Protein AF-A0A1I1JCA4-F1 (afdb_monomer_lite)

Foldseek 3Di:
DDPVVCLLCVLVVVLVVLLVVLVVVLVVDDDPLLNVLSVVSNVVSVVLVVLLVVLVCLCPVQVVVCVVVVHPCSNVSCVPSVVVNVVSVCCCVPQVVQQSVCSSVVNVVSNPD

Structure (mmCIF, N/CA/C/O backbone):
data_AF-A0A1I1JCA4-F1
#
_entry.id   AF-A0A1I1JCA4-F1
#
loop_
_atom_site.group_PDB
_atom_site.id
_atom_site.type_symbol
_atom_site.label_atom_id
_atom_site.label_alt_id
_atom_site.label_comp_id
_atom_site.label_asym_id
_atom_site.label_entity_id
_atom_site.label_seq_id
_atom_site.pdbx_PDB_ins_code
_atom_site.Cartn_x
_atom_site.Cartn_y
_atom_site.Cartn_z
_atom_site.occupancy
_atom_site.B_iso_or_equiv
_atom_site.auth_seq_id
_atom_site.auth_comp_id
_atom_site.auth_asym_id
_atom_site.auth_atom_id
_atom_site.pdbx_PDB_model_num
ATOM 1 N N . MET A 1 1 ? -5.976 13.924 -14.337 1.00 60.19 1 MET A N 1
ATOM 2 C CA . MET A 1 1 ? -4.783 13.076 -14.107 1.00 60.19 1 MET A CA 1
ATOM 3 C C . MET A 1 1 ? -4.969 11.794 -14.902 1.00 60.19 1 MET A C 1
ATOM 5 O O . MET A 1 1 ? -6.074 11.270 -14.886 1.00 60.19 1 MET A O 1
ATOM 9 N N . ASN A 1 2 ? -3.960 11.328 -15.641 1.00 85.88 2 ASN A N 1
ATOM 10 C CA . ASN A 1 2 ? -4.100 10.136 -16.488 1.00 85.88 2 ASN A CA 1
ATOM 11 C C . ASN A 1 2 ? -4.385 8.886 -15.643 1.00 85.88 2 ASN A C 1
ATOM 13 O O . ASN A 1 2 ? -3.747 8.690 -14.608 1.00 85.88 2 ASN A O 1
ATOM 17 N N . ALA A 1 3 ? -5.294 8.023 -16.113 1.00 84.25 3 ALA A N 1
ATOM 18 C CA . ALA A 1 3 ? -5.688 6.788 -15.423 1.00 84.25 3 ALA A CA 1
ATOM 19 C C . ALA A 1 3 ? -4.487 5.880 -15.100 1.00 84.25 3 ALA A C 1
ATOM 21 O O . ALA A 1 3 ? -4.436 5.256 -14.043 1.00 84.25 3 ALA A O 1
ATOM 22 N N . PHE A 1 4 ? -3.476 5.880 -15.974 1.00 81.50 4 PHE A N 1
ATOM 23 C CA . PHE A 1 4 ? -2.215 5.171 -15.763 1.00 81.50 4 PHE A CA 1
ATOM 24 C C . PHE A 1 4 ? -1.458 5.684 -14.531 1.00 81.50 4 PHE A C 1
ATOM 26 O O . PHE A 1 4 ? -1.113 4.911 -13.647 1.00 81.50 4 PHE A O 1
ATOM 33 N N . VAL A 1 5 ? -1.267 7.000 -14.420 1.00 84.25 5 VAL A N 1
ATOM 34 C CA . VAL A 1 5 ? -0.580 7.623 -13.276 1.00 84.25 5 VAL A CA 1
ATOM 35 C C . VAL A 1 5 ? -1.381 7.418 -11.989 1.00 84.25 5 VAL A C 1
ATOM 37 O O . VAL A 1 5 ? -0.819 7.099 -10.943 1.00 84.25 5 VAL A O 1
ATOM 40 N N . GLN A 1 6 ? -2.709 7.523 -12.072 1.00 88.12 6 GLN A N 1
ATOM 41 C CA . GLN A 1 6 ? -3.588 7.250 -10.941 1.00 88.12 6 GLN A CA 1
ATOM 42 C C . GLN A 1 6 ? -3.451 5.807 -10.442 1.00 88.12 6 GLN A C 1
ATOM 44 O O . GLN A 1 6 ? -3.456 5.590 -9.233 1.00 88.12 6 GLN A O 1
ATOM 49 N N . TRP A 1 7 ? -3.263 4.831 -11.335 1.00 88.81 7 TRP A N 1
ATOM 50 C CA . TRP A 1 7 ? -3.093 3.432 -10.946 1.00 88.81 7 TRP A CA 1
ATOM 51 C C . TRP A 1 7 ? -1.868 3.208 -10.046 1.00 88.81 7 TRP A C 1
ATOM 53 O O . TRP A 1 7 ? -1.975 2.433 -9.090 1.00 88.81 7 TRP A O 1
ATOM 63 N N . PHE A 1 8 ? -0.759 3.910 -10.314 1.00 86.25 8 PHE A N 1
ATOM 64 C CA . PHE A 1 8 ? 0.469 3.855 -9.511 1.00 86.25 8 PHE A CA 1
ATOM 65 C C . PHE A 1 8 ? 0.367 4.627 -8.197 1.00 86.25 8 PHE A C 1
ATOM 67 O O . PHE A 1 8 ? 0.941 4.200 -7.202 1.00 86.25 8 PHE A O 1
ATOM 74 N N . ILE A 1 9 ? -0.349 5.752 -8.182 1.00 89.44 9 ILE A N 1
ATOM 75 C CA . ILE A 1 9 ? -0.461 6.624 -7.003 1.00 89.44 9 ILE A CA 1
ATOM 76 C C . ILE A 1 9 ? -1.512 6.110 -6.009 1.00 89.44 9 ILE A C 1
ATOM 78 O O . ILE A 1 9 ? -1.336 6.256 -4.798 1.00 89.44 9 ILE A O 1
ATOM 82 N N . GLU A 1 10 ? -2.590 5.491 -6.498 1.00 92.06 10 GLU A N 1
ATOM 83 C CA . GLU A 1 10 ? -3.715 5.012 -5.683 1.00 92.06 10 GLU A CA 1
ATOM 84 C C . GLU A 1 10 ? -3.258 4.213 -4.444 1.00 92.06 10 GLU A C 1
ATOM 86 O O . GLU A 1 10 ? -3.626 4.624 -3.342 1.00 92.06 10 GLU A O 1
ATOM 91 N N . PRO A 1 11 ? -2.390 3.181 -4.546 1.00 90.50 11 PRO A N 1
ATOM 92 C CA . PRO A 1 11 ? -1.936 2.395 -3.393 1.00 90.50 11 PRO A CA 1
ATOM 93 C C . PRO A 1 11 ? -1.319 3.239 -2.274 1.00 90.50 11 PRO A C 1
ATOM 95 O O . PRO A 1 11 ? -1.598 3.004 -1.099 1.00 90.50 11 PRO A O 1
ATOM 98 N N . TYR A 1 12 ? -0.535 4.257 -2.633 1.00 92.31 12 TYR A N 1
ATOM 99 C CA . TYR A 1 12 ? 0.091 5.169 -1.677 1.00 92.31 12 TYR A CA 1
ATOM 100 C C . TYR A 1 12 ? -0.937 6.055 -0.996 1.00 92.31 12 TYR A C 1
ATOM 102 O O . T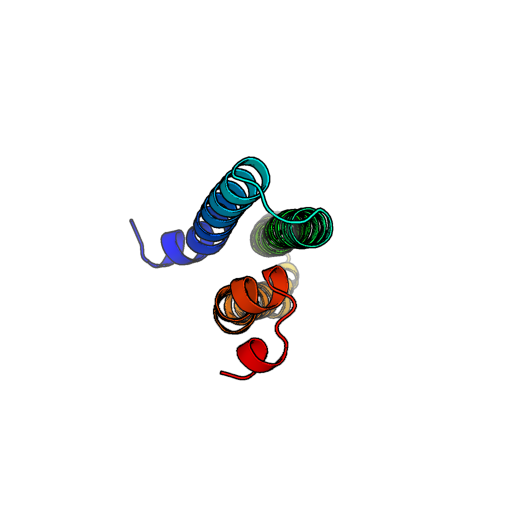YR A 1 12 ? -0.936 6.181 0.226 1.00 92.31 12 TYR A O 1
ATOM 110 N N . THR A 1 13 ? -1.831 6.658 -1.780 1.00 92.69 13 THR A N 1
ATOM 111 C CA . THR A 1 13 ? -2.867 7.541 -1.235 1.00 92.69 13 THR A CA 1
ATOM 112 C C . THR A 1 13 ? -3.825 6.786 -0.322 1.00 92.69 13 THR A C 1
ATOM 114 O O . THR A 1 13 ? -4.102 7.260 0.778 1.00 92.69 13 THR A O 1
ATOM 117 N N . THR A 1 14 ? -4.257 5.585 -0.720 1.00 92.75 14 THR A N 1
ATOM 118 C CA . THR A 1 14 ? -5.150 4.741 0.075 1.00 92.75 14 THR A CA 1
ATOM 119 C C . THR A 1 14 ? -4.478 4.294 1.370 1.00 92.75 14 THR A C 1
ATOM 121 O O . THR A 1 14 ? -5.055 4.471 2.441 1.00 92.75 14 THR A O 1
ATOM 124 N N . ALA A 1 15 ? -3.249 3.775 1.313 1.00 92.75 15 ALA A N 1
ATOM 125 C CA . ALA A 1 15 ? -2.536 3.342 2.514 1.00 92.75 15 ALA A CA 1
ATOM 126 C C . ALA A 1 15 ? -2.198 4.518 3.447 1.00 92.75 15 ALA A C 1
ATOM 128 O O . ALA A 1 15 ? -2.330 4.402 4.664 1.00 92.75 15 ALA A O 1
ATOM 129 N N . ALA A 1 16 ? -1.848 5.688 2.905 1.00 92.56 16 ALA A N 1
ATOM 130 C CA . ALA A 1 16 ? -1.625 6.890 3.703 1.00 92.56 16 ALA A CA 1
ATOM 131 C C . ALA A 1 16 ? -2.907 7.386 4.391 1.00 92.56 16 ALA A C 1
ATOM 133 O O . ALA A 1 16 ? -2.873 7.715 5.580 1.00 92.56 16 ALA A O 1
ATOM 134 N N . SER A 1 17 ? -4.041 7.424 3.679 1.00 93.44 17 SER A N 1
ATOM 135 C CA . SER A 1 17 ? -5.331 7.770 4.287 1.00 93.44 17 SER A CA 1
ATOM 136 C C . SER A 1 17 ? -5.728 6.772 5.370 1.00 93.44 17 SER A C 1
ATOM 138 O O . SER A 1 17 ? -6.208 7.169 6.430 1.00 93.44 17 SER A O 1
ATOM 140 N N . GLU A 1 18 ? -5.444 5.492 5.139 1.00 94.12 18 GLU A N 1
ATOM 141 C CA . GLU A 1 18 ? -5.763 4.415 6.062 1.00 94.12 18 GLU A CA 1
ATOM 142 C C . GLU A 1 18 ? -4.948 4.513 7.353 1.00 94.12 18 GLU A C 1
ATOM 144 O O . GLU A 1 18 ? -5.500 4.476 8.451 1.00 94.12 18 GLU A O 1
ATOM 149 N N . MET A 1 19 ? -3.639 4.740 7.246 1.00 93.94 19 MET A N 1
ATOM 150 C CA . MET A 1 19 ? -2.786 4.958 8.414 1.00 93.94 19 MET A CA 1
ATOM 151 C C . MET A 1 19 ? -3.228 6.173 9.233 1.00 93.94 19 MET A C 1
ATOM 153 O O . MET A 1 19 ? -3.202 6.111 10.461 1.00 93.94 19 MET A O 1
ATOM 157 N N . ARG A 1 20 ? -3.665 7.265 8.588 1.00 94.06 20 ARG A N 1
ATOM 158 C CA . ARG A 1 20 ? -4.205 8.442 9.294 1.00 94.06 20 ARG A CA 1
ATOM 159 C C . ARG A 1 20 ? -5.494 8.108 10.039 1.00 94.06 20 ARG A C 1
ATOM 161 O O . ARG A 1 20 ? -5.635 8.493 11.199 1.00 94.06 20 ARG A O 1
ATOM 168 N N . LEU A 1 21 ? -6.401 7.368 9.402 1.00 93.94 21 LEU A N 1
ATOM 169 C CA . LEU A 1 21 ? -7.651 6.914 10.010 1.00 93.94 21 LEU A CA 1
ATOM 170 C C . LEU A 1 21 ? -7.380 6.012 11.222 1.00 93.94 21 LEU A C 1
ATOM 172 O O . LEU A 1 21 ? -7.921 6.244 12.303 1.00 93.94 21 LEU A O 1
ATOM 176 N N . LEU A 1 22 ? -6.489 5.033 11.074 1.00 93.56 22 LEU A N 1
ATOM 177 C CA . LEU A 1 22 ? -6.079 4.127 12.146 1.00 93.56 22 LEU A CA 1
ATOM 178 C C . LEU A 1 22 ? -5.374 4.858 13.291 1.00 93.56 22 LEU A C 1
ATOM 180 O O . LEU A 1 22 ? -5.673 4.608 14.456 1.00 93.56 22 LEU A O 1
ATOM 184 N N . ALA A 1 23 ? -4.480 5.801 12.987 1.00 92.50 23 ALA A N 1
ATOM 185 C CA . ALA A 1 23 ? -3.820 6.620 13.999 1.00 92.50 23 ALA A CA 1
ATOM 186 C C . ALA A 1 23 ? -4.824 7.484 14.777 1.00 92.50 23 ALA A C 1
ATOM 188 O O . ALA A 1 23 ? -4.700 7.617 15.996 1.00 92.50 23 ALA A O 1
ATOM 189 N N . GLY A 1 24 ? -5.838 8.025 14.092 1.00 92.19 24 GLY A N 1
ATOM 190 C CA . GLY A 1 24 ? -6.964 8.714 14.719 1.00 92.19 24 GLY A CA 1
ATOM 191 C C . GLY A 1 24 ? -7.730 7.799 15.674 1.00 92.19 24 GLY A C 1
ATOM 192 O O . GLY A 1 24 ? -7.880 8.135 16.847 1.00 92.19 24 GLY A O 1
ATOM 193 N N . ARG A 1 25 ? -8.116 6.600 15.218 1.00 88.81 25 ARG A N 1
ATOM 194 C CA . ARG A 1 25 ? -8.812 5.604 16.052 1.00 88.81 25 ARG A CA 1
ATOM 195 C C . ARG A 1 25 ? -7.991 5.172 17.266 1.00 88.81 25 ARG A C 1
ATOM 197 O O . ARG A 1 25 ? -8.524 5.119 18.365 1.00 88.81 25 ARG A O 1
ATOM 204 N N . LYS A 1 26 ? -6.679 4.964 17.109 1.00 89.56 26 LYS A N 1
ATOM 205 C CA . LYS A 1 26 ? -5.777 4.625 18.225 1.00 89.56 26 LYS A CA 1
ATOM 206 C C . LYS A 1 26 ? -5.798 5.684 19.336 1.00 89.56 26 LYS A C 1
ATOM 208 O O . LYS A 1 26 ? -5.639 5.345 20.506 1.00 89.56 26 LYS A O 1
ATOM 213 N N . ARG A 1 27 ? -5.963 6.962 18.969 1.00 87.69 27 ARG A N 1
ATOM 214 C CA . ARG A 1 27 ? -6.018 8.102 19.901 1.00 87.69 27 ARG A CA 1
ATOM 215 C C . ARG A 1 27 ? -7.400 8.310 20.524 1.00 87.69 27 ARG A C 1
ATOM 217 O O . ARG A 1 27 ? -7.467 8.831 21.628 1.00 87.69 27 ARG A O 1
ATOM 224 N N . GLN A 1 28 ? -8.474 7.916 19.838 1.00 84.50 28 GLN A N 1
ATOM 225 C CA . GLN A 1 28 ? -9.862 8.120 20.281 1.00 84.50 28 GLN A CA 1
ATOM 226 C C . GLN A 1 28 ? -10.303 7.193 21.429 1.00 84.50 28 GLN A C 1
ATOM 228 O O . GLN A 1 28 ? -11.372 7.407 21.992 1.00 84.50 28 GLN A O 1
ATOM 233 N N . GLY A 1 29 ? -9.481 6.215 21.818 1.00 70.25 29 GLY A N 1
ATOM 234 C CA . GLY A 1 29 ? -9.785 5.277 22.902 1.00 70.25 29 GLY A CA 1
ATOM 235 C C . GLY A 1 29 ? -10.150 3.883 22.388 1.00 70.25 29 GLY A C 1
ATOM 236 O O . GLY A 1 29 ? -10.196 3.649 21.185 1.00 70.25 29 GLY A O 1
ATOM 237 N N . GLY A 1 30 ? -10.323 2.941 23.313 1.00 80.44 30 GLY A N 1
ATOM 238 C CA . GLY A 1 30 ? -10.479 1.509 23.040 1.00 80.44 30 GLY A CA 1
ATOM 239 C C . GLY A 1 30 ? -9.690 0.673 24.043 1.00 80.44 30 GLY A C 1
ATOM 240 O O . GLY A 1 30 ? -8.903 1.224 24.828 1.00 80.44 30 GLY A O 1
ATOM 241 N N . THR A 1 31 ? -9.892 -0.641 24.020 1.00 86.50 31 THR A N 1
ATOM 242 C CA . THR A 1 31 ? -9.108 -1.561 24.855 1.00 86.50 31 THR A CA 1
ATOM 243 C C . THR A 1 31 ? -7.640 -1.562 24.416 1.00 86.50 31 THR A C 1
ATOM 245 O O . THR A 1 31 ? -7.300 -1.188 23.286 1.00 86.50 31 THR A O 1
ATOM 248 N N . ASP A 1 32 ? -6.732 -1.975 25.299 1.00 87.25 32 ASP A N 1
ATOM 249 C CA . ASP A 1 32 ? -5.310 -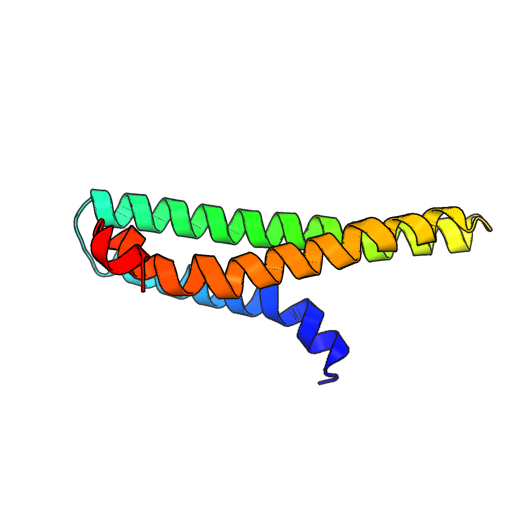2.062 24.942 1.00 87.25 32 ASP A CA 1
ATOM 250 C C . ASP A 1 32 ? -5.066 -3.072 23.807 1.00 87.25 32 ASP A C 1
ATOM 252 O O . ASP A 1 32 ? -4.222 -2.837 22.938 1.00 87.25 32 ASP A O 1
ATOM 256 N N . GLU A 1 33 ? -5.888 -4.123 23.730 1.00 89.06 33 GLU A N 1
ATOM 257 C CA . GLU A 1 33 ? -5.893 -5.083 22.623 1.00 89.06 33 GLU A CA 1
ATOM 258 C C . GLU A 1 33 ? -6.279 -4.432 21.287 1.00 89.06 33 GLU A C 1
ATOM 260 O O . GLU A 1 33 ? -5.588 -4.619 20.282 1.00 89.06 33 GLU A O 1
ATOM 265 N N . GLU A 1 34 ? -7.341 -3.620 21.254 1.00 89.44 34 GLU A N 1
ATOM 266 C CA . GLU A 1 34 ? -7.751 -2.893 20.046 1.00 89.44 34 GLU A CA 1
ATOM 267 C C . GLU A 1 34 ? -6.645 -1.944 19.574 1.00 89.44 34 GLU A C 1
ATOM 269 O O . GLU A 1 34 ? -6.308 -1.908 18.387 1.00 89.44 34 GLU A O 1
ATOM 274 N N . LYS A 1 35 ? -6.010 -1.215 20.500 1.00 89.38 35 LYS A N 1
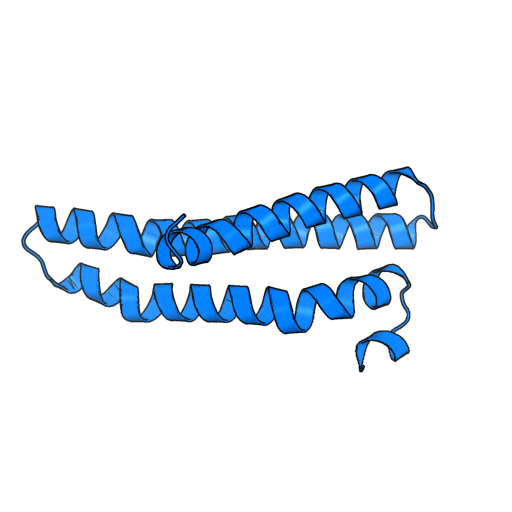ATOM 275 C CA . LYS A 1 35 ? -4.886 -0.319 20.183 1.00 89.38 35 LYS A CA 1
ATOM 276 C C . LYS A 1 35 ? -3.679 -1.077 19.637 1.00 89.38 35 LYS A C 1
ATOM 278 O O . LYS A 1 35 ? -3.001 -0.564 18.738 1.00 89.38 35 LYS A O 1
ATOM 283 N N . GLN A 1 36 ? -3.399 -2.273 20.155 1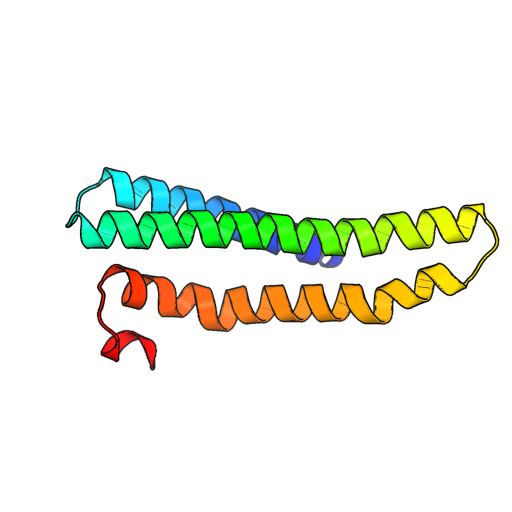.00 91.44 36 GLN A N 1
ATOM 284 C CA . GLN A 1 36 ? -2.324 -3.130 19.661 1.00 91.44 36 GLN A CA 1
ATOM 285 C C . GLN A 1 36 ? -2.621 -3.621 18.239 1.00 91.44 36 GLN A C 1
ATOM 287 O O . GLN A 1 36 ? -1.767 -3.488 17.359 1.00 91.44 36 GLN A O 1
ATOM 292 N N . ARG A 1 37 ? -3.844 -4.100 17.977 1.00 92.00 37 ARG A N 1
ATOM 293 C CA . ARG A 1 37 ? -4.286 -4.536 16.640 1.00 92.00 37 ARG A CA 1
ATOM 294 C C . ARG A 1 37 ? -4.279 -3.393 15.628 1.00 92.00 37 ARG A C 1
ATOM 296 O O . ARG A 1 37 ? -3.805 -3.563 14.508 1.00 92.00 37 ARG A O 1
ATOM 303 N N . ILE A 1 38 ? -4.710 -2.197 16.028 1.00 93.00 38 ILE A N 1
ATOM 304 C CA . ILE A 1 38 ? -4.581 -0.985 15.207 1.00 93.00 38 ILE A CA 1
ATOM 305 C C . ILE A 1 38 ? -3.106 -0.701 14.886 1.00 93.00 38 ILE A C 1
ATOM 307 O O . ILE A 1 38 ? -2.776 -0.379 13.746 1.00 93.00 38 ILE A O 1
ATOM 311 N N . GLY A 1 39 ? -2.204 -0.857 15.861 1.00 92.50 39 GLY A N 1
ATOM 312 C CA . GLY A 1 39 ? -0.760 -0.744 15.643 1.00 92.50 39 GLY A CA 1
ATOM 313 C C . GLY A 1 39 ? -0.243 -1.717 14.581 1.00 92.50 39 GLY A C 1
ATOM 314 O O . GLY A 1 39 ? 0.450 -1.295 13.659 1.00 92.50 39 GLY A O 1
ATOM 315 N N . GLN A 1 40 ? -0.648 -2.987 14.656 1.00 94.12 40 GLN A N 1
ATOM 316 C CA . GLN A 1 40 ? -0.295 -4.005 13.661 1.00 94.12 40 GLN A CA 1
ATOM 317 C C . GLN A 1 40 ? -0.790 -3.631 12.257 1.00 94.12 40 GLN A C 1
ATOM 319 O O . GLN A 1 40 ? -0.047 -3.771 11.288 1.00 94.12 40 GLN A O 1
ATOM 324 N N . LEU A 1 41 ? -2.010 -3.096 12.138 1.00 94.25 41 LEU A N 1
ATOM 325 C CA . LEU A 1 41 ? -2.558 -2.637 10.859 1.00 94.25 41 LEU A CA 1
ATOM 326 C C . LEU A 1 41 ? -1.795 -1.431 10.291 1.00 94.25 41 LEU A C 1
ATOM 328 O O . LEU A 1 41 ? -1.595 -1.358 9.081 1.00 94.25 41 LEU A O 1
ATOM 332 N N . ILE A 1 42 ? -1.340 -0.497 11.132 1.00 93.81 42 ILE A N 1
ATOM 333 C CA . ILE A 1 42 ? -0.490 0.625 10.696 1.00 93.81 42 ILE A CA 1
ATOM 334 C C . ILE A 1 42 ? 0.846 0.097 10.163 1.00 93.81 42 ILE A C 1
ATOM 336 O O . ILE A 1 42 ? 1.258 0.480 9.068 1.00 93.81 42 ILE A O 1
ATOM 340 N N . THR A 1 43 ? 1.496 -0.816 10.889 1.00 94.56 43 THR A N 1
ATOM 341 C CA . THR A 1 43 ? 2.743 -1.451 10.439 1.00 94.56 43 THR A CA 1
ATOM 342 C C . THR A 1 43 ? 2.542 -2.222 9.134 1.00 94.56 43 THR A C 1
ATOM 344 O O . THR A 1 43 ? 3.372 -2.122 8.234 1.00 94.56 43 THR A O 1
ATOM 347 N N . PHE A 1 44 ? 1.421 -2.934 8.987 1.00 94.69 44 PHE A N 1
ATOM 348 C CA . PHE A 1 44 ? 1.067 -3.627 7.749 1.00 94.69 44 PHE A CA 1
ATOM 349 C C . PHE A 1 44 ? 0.914 -2.661 6.566 1.00 94.69 44 PHE A C 1
ATOM 351 O O . PHE A 1 44 ? 1.477 -2.908 5.503 1.00 94.69 44 PHE A O 1
ATOM 358 N N . ASN A 1 45 ? 0.213 -1.535 6.745 1.00 94.69 45 ASN A N 1
ATOM 359 C CA . ASN A 1 45 ? 0.081 -0.511 5.701 1.00 94.69 45 ASN A CA 1
ATOM 360 C C . ASN A 1 45 ? 1.430 0.082 5.290 1.00 94.69 45 ASN A C 1
ATOM 362 O O . ASN A 1 45 ? 1.675 0.305 4.105 1.00 94.69 45 ASN A O 1
ATOM 366 N N . LEU A 1 46 ? 2.321 0.313 6.257 1.00 94.19 46 LEU A N 1
ATOM 367 C CA . LEU A 1 46 ? 3.668 0.791 5.974 1.00 94.19 46 LEU A CA 1
ATOM 368 C C . LEU A 1 46 ? 4.467 -0.246 5.173 1.00 94.19 46 LEU A C 1
ATOM 370 O O . LEU A 1 46 ? 5.074 0.094 4.159 1.00 94.19 46 LEU A O 1
ATOM 374 N N . ALA A 1 47 ? 4.418 -1.516 5.582 1.00 94.19 47 ALA A N 1
ATOM 375 C CA . ALA A 1 47 ? 5.059 -2.612 4.862 1.00 94.19 47 ALA A CA 1
ATOM 376 C C . ALA A 1 47 ? 4.505 -2.762 3.436 1.00 94.19 47 ALA A C 1
ATOM 378 O O . ALA A 1 47 ? 5.274 -2.970 2.501 1.00 94.19 47 ALA A O 1
ATOM 379 N N . PHE A 1 48 ? 3.193 -2.592 3.249 1.00 94.50 48 PHE A N 1
ATOM 380 C CA . PHE A 1 48 ? 2.557 -2.593 1.933 1.00 94.50 48 PHE A CA 1
ATOM 381 C C . PHE A 1 48 ? 3.101 -1.479 1.030 1.00 94.50 48 PHE A C 1
ATOM 383 O O . PHE A 1 48 ? 3.469 -1.752 -0.111 1.00 94.50 48 PHE A O 1
ATOM 390 N N . ILE A 1 49 ? 3.216 -0.247 1.541 1.00 94.56 49 ILE A N 1
ATOM 391 C CA . ILE A 1 49 ? 3.805 0.875 0.793 1.00 94.56 49 ILE A CA 1
ATOM 392 C C . ILE A 1 49 ? 5.253 0.567 0.402 1.00 94.56 49 ILE A C 1
ATOM 394 O O . ILE A 1 49 ? 5.634 0.782 -0.748 1.00 94.56 49 ILE A O 1
ATOM 398 N N . ILE A 1 50 ? 6.060 0.061 1.339 1.00 94.25 50 ILE A N 1
ATOM 399 C CA . ILE A 1 50 ? 7.465 -0.287 1.087 1.00 94.25 50 ILE A CA 1
ATOM 400 C C . IL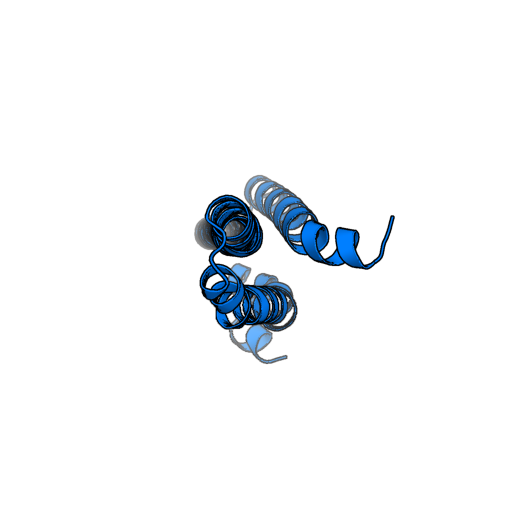E A 1 50 ? 7.558 -1.360 0.001 1.00 94.25 50 ILE A C 1
ATOM 402 O O . ILE A 1 50 ? 8.270 -1.174 -0.983 1.00 94.25 50 ILE A O 1
ATOM 406 N N . LEU A 1 51 ? 6.794 -2.445 0.134 1.00 93.19 51 LEU A N 1
ATOM 407 C CA . LEU A 1 51 ? 6.765 -3.537 -0.833 1.00 93.19 51 LEU A CA 1
ATOM 408 C C . LEU A 1 51 ? 6.356 -3.043 -2.225 1.00 93.19 51 LEU A C 1
ATOM 410 O O . LEU A 1 51 ? 7.024 -3.345 -3.212 1.00 93.19 51 LEU A O 1
ATOM 414 N N . PHE A 1 52 ? 5.288 -2.246 -2.302 1.00 93.12 52 PHE A N 1
ATOM 415 C CA . PHE A 1 52 ? 4.825 -1.671 -3.561 1.00 93.12 52 PHE A CA 1
ATOM 416 C C . PHE A 1 52 ? 5.891 -0.757 -4.184 1.00 93.12 52 PHE A C 1
ATOM 418 O O . PHE A 1 52 ? 6.123 -0.814 -5.388 1.00 93.12 52 PHE A O 1
ATOM 425 N N . SER A 1 53 ? 6.604 0.016 -3.361 1.00 93.12 53 SER A N 1
ATOM 426 C CA . SER A 1 53 ? 7.691 0.900 -3.803 1.00 93.12 53 SER A CA 1
ATOM 427 C C . SER A 1 53 ? 8.896 0.141 -4.328 1.00 93.12 53 SER A C 1
ATOM 429 O O . SER A 1 53 ? 9.483 0.566 -5.315 1.00 93.12 53 SER A O 1
ATOM 431 N N . ILE A 1 54 ? 9.247 -0.989 -3.711 1.00 94.06 54 ILE A N 1
ATOM 432 C CA . ILE A 1 54 ? 10.328 -1.856 -4.187 1.00 94.06 54 ILE A CA 1
ATOM 433 C C . ILE A 1 54 ? 9.987 -2.400 -5.574 1.00 94.06 54 ILE A C 1
ATOM 435 O O . ILE A 1 54 ? 10.813 -2.310 -6.480 1.00 94.06 54 ILE A O 1
ATOM 439 N N . PHE A 1 55 ? 8.770 -2.914 -5.775 1.00 93.38 55 PHE A N 1
ATOM 440 C CA . PHE A 1 55 ? 8.365 -3.415 -7.090 1.00 93.38 55 PHE A CA 1
ATOM 441 C C . PHE A 1 55 ? 8.249 -2.306 -8.134 1.00 93.38 55 PHE A C 1
ATOM 443 O O . PHE A 1 55 ? 8.655 -2.514 -9.275 1.00 93.38 55 PHE A O 1
ATOM 450 N N . LEU A 1 56 ? 7.758 -1.127 -7.751 1.00 92.19 56 LEU A N 1
ATOM 451 C CA . LEU A 1 56 ? 7.696 0.031 -8.638 1.00 92.19 56 LEU A CA 1
ATOM 452 C C . LEU A 1 56 ? 9.096 0.503 -9.048 1.00 92.19 56 LEU A C 1
ATOM 454 O O . LEU A 1 56 ? 9.364 0.703 -10.229 1.00 92.19 56 LEU A O 1
ATOM 458 N N . ALA A 1 57 ? 10.005 0.635 -8.083 1.00 91.62 57 ALA A N 1
ATOM 459 C CA . ALA A 1 57 ? 11.393 0.989 -8.335 1.00 91.62 57 ALA A CA 1
ATOM 460 C C . ALA A 1 57 ? 12.075 -0.063 -9.216 1.00 91.62 57 ALA A C 1
ATOM 462 O O . ALA A 1 57 ? 12.737 0.301 -10.182 1.00 91.62 57 ALA A O 1
ATOM 463 N N . ALA A 1 58 ? 11.855 -1.356 -8.962 1.00 90.81 58 ALA A N 1
ATOM 464 C CA . ALA A 1 58 ? 12.365 -2.425 -9.815 1.00 90.81 58 ALA A CA 1
ATOM 465 C C . ALA A 1 58 ? 11.812 -2.335 -11.247 1.00 90.81 58 ALA A C 1
ATOM 467 O O . ALA A 1 58 ? 12.568 -2.491 -12.203 1.00 90.81 58 ALA A O 1
ATOM 468 N N . ALA A 1 59 ? 10.524 -2.016 -11.405 1.00 90.38 59 ALA A N 1
ATOM 469 C CA . ALA A 1 59 ? 9.885 -1.844 -12.706 1.00 90.38 59 ALA A CA 1
ATOM 470 C C . ALA A 1 59 ? 10.400 -0.622 -13.489 1.00 90.38 59 ALA A C 1
ATOM 472 O O . ALA A 1 59 ? 10.211 -0.575 -14.700 1.00 90.38 59 ALA A O 1
ATOM 473 N N . ILE A 1 60 ? 11.043 0.353 -12.839 1.00 90.31 60 ILE A N 1
ATOM 474 C CA . ILE A 1 60 ? 11.578 1.561 -13.489 1.00 90.31 60 ILE A CA 1
ATOM 475 C C . ILE A 1 60 ? 13.099 1.470 -13.663 1.00 90.31 60 ILE A C 1
ATOM 477 O O . ILE A 1 60 ? 13.608 1.646 -14.766 1.00 90.31 60 ILE A O 1
ATOM 481 N N . ILE A 1 61 ? 13.835 1.168 -12.591 1.00 90.69 61 ILE A N 1
ATOM 482 C CA . ILE A 1 61 ? 15.302 1.216 -12.548 1.00 90.69 61 ILE A CA 1
ATOM 483 C C . ILE A 1 61 ? 15.920 0.177 -13.487 1.00 90.69 61 ILE A C 1
ATOM 485 O O . ILE A 1 61 ? 16.804 0.513 -14.272 1.00 90.69 61 ILE A O 1
ATOM 489 N N . TYR A 1 62 ? 15.456 -1.074 -13.444 1.00 86.31 62 TYR A N 1
ATOM 490 C CA . TYR A 1 62 ? 16.054 -2.152 -14.239 1.00 86.31 62 TYR A CA 1
ATOM 491 C C . TYR A 1 62 ? 15.926 -1.935 -15.754 1.00 86.31 62 TYR A C 1
ATOM 493 O O . TYR A 1 62 ? 16.942 -2.067 -16.444 1.00 86.31 62 TYR A O 1
ATOM 501 N N . PRO A 1 63 ? 14.752 -1.562 -16.300 1.00 87.69 63 PRO A N 1
ATOM 502 C CA . PRO A 1 63 ? 14.633 -1.225 -17.717 1.00 87.69 63 PRO A CA 1
ATOM 503 C C . PRO A 1 63 ? 15.467 -0.010 -18.111 1.00 87.69 63 PRO A C 1
ATOM 505 O O . PRO A 1 63 ? 16.083 -0.031 -19.169 1.00 87.69 63 PRO A O 1
ATOM 508 N N . VAL A 1 64 ? 15.539 1.025 -17.264 1.00 89.12 64 VAL A N 1
ATOM 509 C CA . VAL A 1 64 ? 16.363 2.215 -17.539 1.00 89.12 64 VAL A CA 1
ATOM 510 C C . VAL A 1 64 ? 17.843 1.844 -17.634 1.00 89.12 64 VAL A C 1
ATOM 512 O O . VAL A 1 64 ? 18.495 2.202 -18.610 1.00 89.12 64 VAL A O 1
ATOM 515 N N . ILE A 1 65 ? 18.370 1.075 -16.676 1.00 88.44 65 ILE A N 1
ATOM 516 C CA . ILE A 1 65 ? 19.759 0.588 -16.719 1.00 88.44 65 ILE A CA 1
ATOM 517 C C . ILE A 1 65 ? 19.992 -0.266 -17.968 1.00 88.44 65 ILE A C 1
ATOM 519 O O . ILE A 1 65 ? 21.013 -0.138 -18.637 1.00 88.44 65 ILE A O 1
ATOM 523 N N . SER A 1 66 ? 19.031 -1.119 -18.304 1.00 87.31 66 SER A N 1
ATOM 524 C CA . SER A 1 66 ? 19.139 -2.048 -19.428 1.00 87.31 66 SER A CA 1
ATOM 525 C C . SER A 1 66 ? 19.118 -1.332 -20.779 1.00 87.31 66 SER A C 1
ATOM 527 O O . SER A 1 66 ? 19.914 -1.668 -21.653 1.00 87.31 66 SER A O 1
ATOM 529 N N . LEU A 1 67 ? 18.324 -0.264 -20.908 1.00 87.12 67 LEU A N 1
ATOM 530 C CA . LEU A 1 67 ? 18.377 0.656 -22.045 1.00 87.12 67 LEU A CA 1
ATOM 531 C C . LEU A 1 67 ? 19.757 1.315 -22.181 1.00 87.12 67 LEU A C 1
ATOM 533 O O . LEU A 1 67 ? 20.297 1.355 -23.283 1.00 87.12 67 LEU A O 1
ATOM 537 N N . VAL A 1 68 ? 20.352 1.782 -21.077 1.00 88.69 68 VAL A N 1
ATOM 538 C CA . VAL A 1 68 ? 21.698 2.391 -21.082 1.00 88.69 68 VAL A CA 1
ATOM 539 C C . VAL A 1 68 ? 22.784 1.376 -21.456 1.00 88.69 68 VAL A C 1
ATOM 541 O O . VAL A 1 68 ? 23.716 1.711 -22.180 1.00 88.69 68 VAL A O 1
ATOM 544 N N . MET A 1 69 ? 22.662 0.129 -20.999 1.00 88.12 69 MET A N 1
ATOM 545 C CA . MET A 1 69 ? 23.621 -0.946 -21.282 1.00 88.12 69 MET A CA 1
ATOM 546 C C . MET A 1 69 ? 23.396 -1.642 -22.636 1.00 88.12 69 MET A C 1
ATOM 548 O O . MET A 1 69 ? 24.125 -2.576 -22.962 1.00 88.12 69 MET A O 1
ATOM 552 N N . GLY A 1 70 ? 22.390 -1.232 -23.420 1.00 84.69 70 GLY A N 1
ATOM 553 C CA . GLY A 1 70 ? 22.051 -1.861 -24.703 1.00 84.69 70 GLY A CA 1
ATOM 554 C C . GLY A 1 70 ? 21.551 -3.306 -24.575 1.00 84.69 70 GLY A C 1
ATOM 555 O O . GLY A 1 70 ? 21.615 -4.076 -25.532 1.00 84.69 70 GLY A O 1
ATOM 556 N N . ASN A 1 71 ? 21.071 -3.690 -23.393 1.00 82.31 71 ASN A N 1
ATOM 557 C CA . ASN A 1 71 ? 20.652 -5.046 -23.073 1.00 82.31 71 ASN A CA 1
ATOM 558 C C . ASN A 1 71 ? 19.128 -5.107 -22.900 1.00 82.31 71 ASN A C 1
ATOM 560 O O . ASN A 1 71 ? 18.536 -4.283 -22.216 1.00 82.31 71 ASN A O 1
ATOM 564 N N . TRP A 1 72 ? 18.472 -6.106 -23.487 1.00 80.12 72 TRP A N 1
ATOM 565 C CA . TRP A 1 72 ? 17.016 -6.260 -23.424 1.00 80.12 72 TRP A CA 1
ATOM 566 C C . TRP A 1 72 ? 16.539 -7.075 -22.211 1.00 80.12 72 TRP A C 1
ATOM 568 O O . TRP A 1 72 ? 15.354 -7.047 -21.878 1.00 80.12 72 TRP A O 1
ATOM 578 N N . TYR A 1 73 ? 17.436 -7.768 -21.499 1.00 78.38 73 TYR A N 1
ATOM 579 C CA . TYR A 1 73 ? 17.048 -8.653 -20.393 1.00 78.38 73 TYR A CA 1
ATOM 580 C C . TYR A 1 73 ? 16.392 -7.921 -19.210 1.00 78.38 73 TYR A C 1
ATOM 582 O O . TYR A 1 73 ? 15.583 -8.522 -18.503 1.00 78.38 73 TYR A O 1
ATOM 590 N N . GLY A 1 74 ? 16.644 -6.622 -19.012 1.00 77.00 74 GLY A N 1
ATOM 591 C CA . GLY A 1 74 ? 15.984 -5.860 -17.945 1.00 77.00 74 GLY A CA 1
ATOM 592 C C . GLY A 1 74 ? 14.489 -5.667 -18.123 1.00 77.00 74 GLY A C 1
ATOM 593 O O . GLY A 1 74 ? 13.810 -5.418 -17.135 1.00 77.00 74 GLY A O 1
ATOM 594 N N . PHE A 1 75 ? 13.950 -5.837 -19.333 1.00 83.88 75 PHE A N 1
ATOM 595 C CA . PHE A 1 75 ? 12.501 -5.840 -19.542 1.00 83.88 75 PHE A CA 1
ATOM 596 C C . PHE A 1 75 ? 11.837 -7.099 -18.968 1.00 83.88 75 PHE A C 1
ATOM 598 O O . PHE A 1 75 ? 10.656 -7.069 -18.626 1.00 83.88 75 PHE A O 1
ATOM 605 N N . GLY A 1 76 ? 12.596 -8.184 -18.763 1.00 86.06 76 GLY A N 1
ATOM 606 C CA . GLY A 1 76 ? 12.100 -9.403 -18.120 1.00 86.06 76 GLY A CA 1
ATOM 607 C C . GLY A 1 76 ? 11.583 -9.167 -16.696 1.00 86.06 76 GLY A C 1
ATOM 608 O O . GLY A 1 76 ? 10.666 -9.855 -16.251 1.00 86.06 76 GLY A O 1
ATOM 609 N N . ILE A 1 77 ? 12.078 -8.134 -16.002 1.00 88.12 77 ILE A N 1
ATOM 610 C CA . ILE A 1 77 ? 11.612 -7.779 -14.654 1.00 88.12 77 ILE A CA 1
ATOM 611 C C . ILE A 1 77 ? 10.137 -7.366 -14.629 1.00 88.12 77 ILE A C 1
ATOM 613 O O . ILE A 1 77 ? 9.481 -7.484 -13.591 1.00 88.12 77 ILE A O 1
ATOM 617 N N . TRP A 1 78 ? 9.583 -6.890 -15.748 1.00 91.06 78 TRP A N 1
ATOM 618 C CA . TRP A 1 78 ? 8.177 -6.495 -15.838 1.00 91.06 78 TRP A CA 1
ATOM 619 C C . TRP A 1 78 ? 7.234 -7.681 -15.699 1.00 91.06 78 TRP A C 1
ATOM 621 O O . TRP A 1 78 ? 6.164 -7.532 -15.111 1.00 91.06 78 TRP A O 1
ATOM 631 N N . ILE A 1 79 ? 7.666 -8.866 -16.139 1.00 91.00 79 ILE A N 1
ATOM 632 C CA . ILE A 1 79 ? 6.897 -10.111 -16.025 1.00 91.00 79 ILE A CA 1
ATOM 633 C C . ILE A 1 79 ? 6.662 -10.476 -14.554 1.00 91.00 79 ILE A C 1
ATOM 635 O O . ILE A 1 79 ? 5.669 -11.114 -14.231 1.00 91.00 79 ILE A O 1
ATOM 639 N N . ILE A 1 80 ? 7.537 -10.038 -13.647 1.00 90.88 80 ILE A N 1
ATOM 640 C CA . ILE A 1 80 ? 7.411 -10.311 -12.211 1.00 90.88 80 ILE A CA 1
ATOM 641 C C . ILE A 1 80 ? 6.829 -9.099 -11.480 1.00 90.88 80 ILE A C 1
ATOM 643 O O . ILE A 1 80 ? 5.860 -9.220 -10.733 1.00 90.88 80 ILE A O 1
ATOM 647 N N . SER A 1 81 ? 7.397 -7.913 -11.696 1.00 91.38 81 SER A N 1
ATOM 648 C CA . SER A 1 81 ? 7.049 -6.713 -10.927 1.00 91.38 81 SER A CA 1
ATOM 649 C C . SER A 1 81 ? 5.614 -6.242 -11.171 1.00 91.38 81 SER A C 1
ATOM 651 O O . SER A 1 81 ? 4.919 -5.921 -10.207 1.00 91.38 81 SER A O 1
ATOM 653 N N . ILE A 1 82 ? 5.125 -6.254 -12.418 1.00 91.31 82 ILE A N 1
ATOM 654 C CA . ILE A 1 82 ? 3.763 -5.798 -12.733 1.00 91.31 82 ILE A CA 1
ATOM 655 C C . ILE A 1 82 ? 2.706 -6.735 -12.121 1.00 91.31 82 ILE A C 1
ATOM 657 O O . ILE A 1 82 ? 1.833 -6.229 -11.405 1.00 91.31 82 ILE A O 1
ATOM 661 N N . PRO A 1 83 ? 2.774 -8.073 -12.293 1.00 94.56 83 PRO A N 1
ATOM 662 C CA . PRO A 1 83 ? 1.848 -8.979 -11.615 1.00 94.56 83 PRO A CA 1
ATOM 663 C C . PRO A 1 83 ? 1.919 -8.890 -10.092 1.00 94.56 83 PRO A C 1
ATOM 665 O O . PRO A 1 83 ? 0.875 -8.896 -9.444 1.00 94.56 83 PRO A O 1
ATOM 668 N N . MET A 1 84 ? 3.110 -8.737 -9.505 1.00 93.75 84 MET A N 1
ATOM 669 C CA . MET A 1 84 ? 3.244 -8.590 -8.052 1.00 93.75 84 MET A CA 1
ATOM 670 C C . MET A 1 84 ? 2.590 -7.306 -7.532 1.00 93.75 84 MET A C 1
ATOM 672 O O . MET A 1 84 ? 1.888 -7.349 -6.522 1.00 93.75 84 MET A O 1
ATOM 676 N N . MET A 1 85 ? 2.736 -6.180 -8.238 1.00 93.69 85 MET A N 1
ATOM 677 C CA . MET A 1 85 ? 2.027 -4.938 -7.903 1.00 93.69 85 MET A CA 1
ATOM 678 C C . MET A 1 85 ? 0.506 -5.099 -8.020 1.00 93.69 85 MET A C 1
ATOM 680 O O . MET A 1 85 ? -0.230 -4.667 -7.129 1.00 93.69 85 MET A O 1
ATOM 684 N N . LEU A 1 86 ? 0.023 -5.756 -9.082 1.00 93.94 86 LEU A N 1
ATOM 685 C CA . LEU A 1 86 ? -1.401 -6.059 -9.266 1.00 93.94 86 LEU A CA 1
ATOM 686 C C . LEU A 1 86 ? -1.946 -6.934 -8.134 1.00 93.94 86 LEU A C 1
ATOM 688 O O . LEU A 1 86 ? -2.987 -6.612 -7.556 1.00 93.94 86 LEU A O 1
ATOM 692 N N . LEU A 1 87 ? -1.241 -8.012 -7.790 1.00 94.06 87 LEU A N 1
ATOM 693 C CA . LEU A 1 87 ? -1.612 -8.916 -6.706 1.00 94.06 87 LEU A CA 1
ATOM 694 C C . LEU A 1 87 ? -1.636 -8.187 -5.366 1.00 94.06 87 LEU A C 1
ATOM 696 O O . LEU A 1 87 ? -2.637 -8.265 -4.657 1.00 94.06 87 LEU A O 1
ATOM 700 N N . ALA A 1 88 ? -0.586 -7.428 -5.046 1.00 92.31 88 ALA A N 1
ATOM 701 C CA . ALA A 1 88 ? -0.511 -6.657 -3.811 1.00 92.31 88 ALA A CA 1
ATOM 702 C C . ALA A 1 88 ? -1.701 -5.696 -3.693 1.00 92.31 88 ALA A C 1
ATOM 704 O O . ALA A 1 88 ? -2.409 -5.703 -2.685 1.00 92.31 88 ALA A O 1
ATOM 705 N N . LYS A 1 89 ? -1.983 -4.925 -4.750 1.00 93.56 89 LYS A N 1
ATOM 706 C CA . LYS A 1 89 ? -3.117 -3.993 -4.797 1.00 93.56 89 LYS A CA 1
ATOM 707 C C . LYS A 1 89 ? -4.461 -4.711 -4.648 1.00 93.56 89 LYS A C 1
ATOM 709 O O . LYS A 1 89 ? -5.328 -4.254 -3.905 1.00 93.56 89 LYS A O 1
ATOM 714 N N . THR A 1 90 ? -4.623 -5.851 -5.314 1.00 93.38 90 THR A N 1
ATOM 715 C CA . THR A 1 90 ? -5.855 -6.653 -5.271 1.00 93.38 90 THR A CA 1
ATOM 716 C C . THR A 1 90 ? -6.098 -7.227 -3.881 1.00 93.38 90 THR A C 1
ATOM 718 O O . THR A 1 90 ? -7.196 -7.103 -3.346 1.00 93.38 90 THR A O 1
ATOM 721 N N . VAL A 1 91 ? -5.075 -7.814 -3.258 1.00 92.75 91 VAL A N 1
ATOM 722 C CA . VAL A 1 91 ? -5.163 -8.347 -1.891 1.00 92.75 91 VAL A CA 1
ATOM 723 C C . VAL A 1 91 ? -5.461 -7.226 -0.902 1.00 92.75 91 VAL A C 1
ATOM 725 O O . VAL A 1 91 ? -6.326 -7.380 -0.038 1.00 92.75 91 VAL A O 1
ATOM 728 N N . TYR A 1 92 ? -4.804 -6.078 -1.058 1.00 93.25 92 TYR A N 1
ATOM 729 C CA . TYR A 1 92 ? -5.037 -4.921 -0.208 1.00 93.25 92 TYR A CA 1
ATOM 730 C C . TYR A 1 92 ? -6.500 -4.448 -0.282 1.00 93.25 92 TYR A C 1
ATOM 732 O O . TYR A 1 92 ? -7.175 -4.28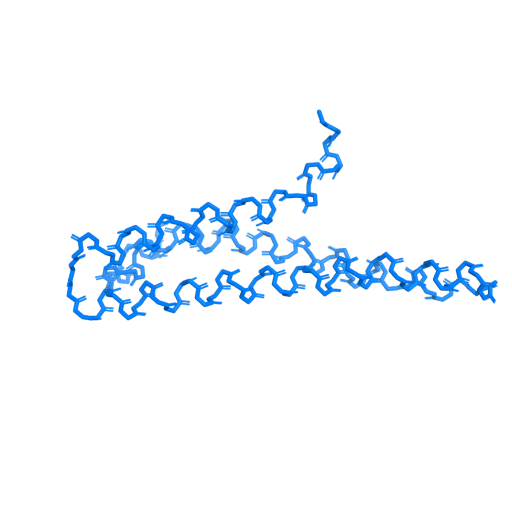3 0.734 1.00 93.25 92 TYR A O 1
ATOM 740 N N . LYS A 1 93 ? -7.037 -4.300 -1.495 1.00 91.69 93 LYS A N 1
ATOM 741 C CA . LYS A 1 93 ? -8.399 -3.799 -1.696 1.00 91.69 93 LYS A CA 1
ATOM 742 C C . LYS A 1 93 ? -9.479 -4.817 -1.326 1.00 91.69 93 LYS A C 1
ATOM 744 O O . LYS A 1 93 ? -10.455 -4.453 -0.681 1.00 91.69 93 LYS A O 1
ATOM 749 N N . ASN A 1 94 ? -9.297 -6.080 -1.708 1.00 91.44 94 ASN A N 1
ATOM 750 C CA . ASN A 1 94 ? -10.352 -7.093 -1.622 1.00 91.44 94 ASN A CA 1
ATOM 751 C C . ASN A 1 94 ? -10.299 -7.928 -0.341 1.00 91.44 94 ASN A C 1
ATOM 753 O O . ASN A 1 94 ? -11.293 -8.553 0.012 1.00 91.44 94 ASN A O 1
ATOM 757 N N . ARG A 1 95 ? -9.153 -7.991 0.346 1.00 89.75 95 ARG A N 1
ATOM 758 C CA . ARG A 1 95 ? -9.026 -8.746 1.602 1.00 89.75 95 ARG A CA 1
ATOM 759 C C . ARG A 1 95 ? -8.735 -7.857 2.793 1.00 89.75 95 ARG A C 1
ATOM 761 O O . ARG A 1 95 ? -9.378 -8.027 3.821 1.00 89.75 95 ARG A O 1
ATOM 768 N N . TYR A 1 96 ? -7.778 -6.941 2.678 1.00 91.94 96 TYR A N 1
ATOM 769 C CA . TYR A 1 96 ? -7.367 -6.132 3.823 1.00 91.94 96 TYR A CA 1
ATOM 770 C C . TYR A 1 96 ? -8.439 -5.104 4.219 1.00 91.94 96 TYR A C 1
ATOM 772 O O . TYR A 1 96 ? -8.909 -5.145 5.355 1.00 91.94 96 TYR A O 1
ATOM 780 N N . LEU A 1 97 ? -8.877 -4.237 3.295 1.00 90.38 97 LEU A N 1
ATOM 781 C CA . LEU A 1 97 ? -9.833 -3.167 3.623 1.00 90.38 97 LEU A CA 1
ATOM 782 C C . LEU A 1 97 ? -11.158 -3.679 4.227 1.00 90.38 97 LEU A C 1
ATOM 784 O O . LEU A 1 97 ? -11.569 -3.126 5.248 1.00 90.38 97 LEU A O 1
ATOM 788 N N . PRO A 1 98 ? -11.809 -4.736 3.694 1.00 90.19 98 PRO A N 1
ATOM 789 C CA . PRO A 1 98 ? -13.079 -5.216 4.245 1.00 90.19 98 PRO A CA 1
ATOM 790 C C . PRO A 1 98 ? -12.926 -5.870 5.624 1.00 90.19 98 PRO A C 1
ATOM 792 O O . PRO A 1 98 ? -13.791 -5.735 6.483 1.00 90.19 98 PRO A O 1
ATOM 795 N N . ARG A 1 99 ? -11.802 -6.558 5.868 1.00 89.00 99 ARG A N 1
ATOM 796 C CA . ARG A 1 99 ? -11.577 -7.342 7.097 1.00 89.00 99 ARG A CA 1
ATOM 797 C C . ARG A 1 99 ? -10.945 -6.545 8.230 1.00 89.00 99 ARG A C 1
ATOM 799 O O . ARG A 1 99 ? -10.874 -7.035 9.355 1.00 89.00 99 ARG A O 1
ATOM 806 N N . ARG A 1 100 ? -10.485 -5.325 7.955 1.00 90.00 100 ARG A N 1
ATOM 807 C CA . ARG A 1 100 ? -9.819 -4.449 8.923 1.00 90.00 100 ARG A CA 1
ATOM 808 C C . ARG A 1 100 ? -10.653 -4.233 10.183 1.00 90.00 100 ARG A C 1
ATOM 810 O O . ARG A 1 100 ? -10.144 -4.390 11.287 1.00 90.00 100 ARG A O 1
ATOM 817 N N . ASP A 1 101 ? -11.921 -3.862 10.030 1.00 87.50 101 ASP A N 1
ATOM 818 C CA . ASP A 1 101 ? -12.764 -3.502 11.177 1.00 87.50 101 ASP A CA 1
ATOM 819 C C . ASP A 1 101 ? -13.121 -4.726 12.030 1.00 87.50 101 ASP A C 1
ATOM 821 O O . ASP A 1 101 ? -13.136 -4.631 13.258 1.00 87.50 101 ASP A O 1
ATOM 825 N N . ALA A 1 102 ? -13.314 -5.885 11.392 1.00 87.69 102 ALA A N 1
ATOM 826 C CA . ALA A 1 102 ? -13.475 -7.170 12.069 1.00 87.69 102 ALA A CA 1
ATOM 827 C C . ALA A 1 102 ? -12.216 -7.554 12.862 1.00 87.69 102 ALA A C 1
ATOM 829 O O . ALA A 1 102 ? -12.308 -7.955 14.023 1.00 87.69 102 ALA A O 1
ATOM 830 N N . PHE A 1 103 ? -11.033 -7.357 12.267 1.00 89.19 103 PHE A N 1
ATOM 831 C CA . PHE A 1 103 ? -9.755 -7.604 12.930 1.00 89.19 103 PHE A CA 1
ATOM 832 C C . PHE A 1 103 ? -9.577 -6.723 14.168 1.00 89.19 103 PHE A C 1
ATOM 834 O O . PHE A 1 103 ? -9.257 -7.245 15.230 1.00 89.19 103 PHE A O 1
ATOM 841 N N . ILE A 1 104 ? -9.839 -5.413 14.070 1.00 87.62 104 ILE A N 1
ATOM 842 C CA . ILE A 1 104 ? -9.725 -4.488 15.213 1.00 87.62 104 ILE A CA 1
ATOM 843 C C . ILE A 1 104 ? -10.596 -4.974 16.377 1.00 87.62 104 ILE A C 1
ATOM 845 O O . ILE A 1 104 ? -10.089 -5.152 17.484 1.00 87.62 104 ILE A O 1
ATOM 849 N N . LYS A 1 105 ? -11.868 -5.283 16.100 1.00 85.88 105 LYS A N 1
ATOM 850 C CA . LYS A 1 105 ? -12.845 -5.722 17.107 1.00 85.88 105 LYS A CA 1
ATOM 851 C C . LYS A 1 105 ? -12.608 -7.138 17.639 1.00 85.88 105 LYS A C 1
ATOM 853 O O . LYS A 1 105 ? -13.234 -7.523 18.616 1.00 85.88 105 LYS A O 1
ATOM 858 N N . GLY A 1 106 ? -11.726 -7.922 17.015 1.00 81.75 106 GLY A N 1
ATOM 859 C CA . GLY A 1 106 ? -11.507 -9.323 17.394 1.00 81.75 106 GLY A CA 1
ATOM 860 C C . GLY A 1 106 ? -12.737 -10.191 17.182 1.00 81.75 106 GLY A C 1
ATOM 861 O O . GLY A 1 106 ? -12.936 -11.146 17.923 1.00 81.75 106 GLY A O 1
ATOM 862 N N . ALA A 1 107 ? -13.559 -9.828 16.200 1.00 76.44 107 ALA A N 1
ATOM 863 C CA . ALA A 1 107 ? -14.815 -10.480 15.867 1.00 76.44 107 ALA A CA 1
ATOM 864 C C . ALA A 1 107 ? -14.608 -11.293 14.573 1.00 76.44 107 ALA A C 1
ATOM 866 O O . ALA A 1 107 ? -14.796 -10.762 13.473 1.00 76.44 107 ALA A O 1
ATOM 867 N N . PRO A 1 108 ? -14.115 -12.547 14.665 1.00 64.69 108 PRO A N 1
ATOM 868 C CA . PRO A 1 108 ? -13.794 -13.368 13.494 1.00 64.69 108 PRO A CA 1
ATOM 869 C C . PRO A 1 108 ? -15.032 -13.725 12.657 1.00 64.69 108 PRO A C 1
ATOM 871 O O . PRO A 1 108 ? -14.919 -13.981 11.461 1.00 64.69 108 PRO A O 1
ATOM 874 N N . ASP A 1 109 ? -16.218 -13.688 13.259 1.00 67.81 109 ASP A N 1
ATOM 875 C CA . ASP A 1 109 ? -17.523 -13.842 12.614 1.00 67.81 109 ASP A CA 1
ATOM 876 C C . ASP A 1 109 ? -17.810 -12.739 11.581 1.00 67.81 109 ASP A C 1
ATOM 878 O O . ASP A 1 109 ? -18.401 -13.003 10.533 1.00 67.81 109 ASP A O 1
ATOM 882 N N . LEU A 1 110 ? -17.307 -11.523 11.814 1.00 60.97 110 LEU A N 1
ATOM 883 C CA . LEU A 1 110 ? -17.410 -10.401 10.876 1.00 60.97 110 LEU A CA 1
ATOM 884 C C . LEU A 1 110 ? -16.367 -10.458 9.745 1.00 60.97 110 LEU A C 1
ATOM 886 O O . LEU A 1 110 ? -16.405 -9.634 8.837 1.00 60.97 110 LEU A O 1
ATOM 890 N N . MET A 1 111 ? -15.432 -11.413 9.780 1.00 57.38 111 MET A N 1
ATOM 891 C CA . MET A 1 111 ? -14.306 -11.519 8.839 1.00 57.38 111 MET A CA 1
ATOM 892 C C . MET A 1 111 ? -14.640 -12.327 7.564 1.00 57.38 111 MET A C 1
ATOM 894 O O . MET A 1 111 ? -13.870 -12.297 6.597 1.00 57.38 111 MET A O 1
ATOM 898 N N . ASN A 1 112 ? -15.779 -13.037 7.573 1.00 52.62 112 ASN A N 1
ATOM 899 C CA . ASN A 1 112 ? -16.252 -13.953 6.522 1.00 52.62 112 ASN A CA 1
ATOM 900 C C . ASN A 1 112 ? -17.384 -13.388 5.635 1.00 52.62 112 ASN A C 1
ATOM 902 O O . ASN A 1 112 ? -17.894 -14.119 4.785 1.00 52.62 112 ASN A O 1
ATOM 906 N N . ARG A 1 113 ? -17.781 -12.124 5.821 1.00 47.50 113 ARG A N 1
ATOM 907 C CA . ARG A 1 113 ? -18.651 -11.380 4.890 1.00 47.50 113 ARG A CA 1
ATOM 908 C C . ARG A 1 113 ? -17.814 -10.478 3.992 1.00 47.50 113 ARG A C 1
ATOM 910 O O . ARG A 1 113 ? -18.252 -10.265 2.844 1.00 47.50 113 ARG A O 1
#

Radius of gyration: 17.66 Å; chains: 1; bounding box: 42×27×50 Å

pLDDT: mean 87.88, std 8.82, range [47.5, 94.69]

Sequence (113 aa):
MNAFVQWFIEPYTTAASEMRLLAGRKRQGGTDEEKQRIGQLITFNLAFIILFSIFLAAAIIYPVISLVMGNWYGFGIWIISIPMMLLAKTVYKNRYLPRRDAFIKGAPDLMNR

Secondary structure (DSSP, 8-state):
--HHHHHHHHHHHHHHHHHHHHHHHHHH---HHHHHHHHHHHHHHHHHHHHHHHHHHHHHHHHHHHHHTT-SGGGGGHHHHHHHHHHHHHHIIIIIHHHHHHHHHT-GGGG--